Protein AF-A0A523ZP44-F1 (afdb_monomer_lite)

Radius of gyration: 21.44 Å; chains: 1; bounding box: 35×43×68 Å

Sequence (118 aa):
EYAIDVLSLPRNLNWKSVKKAYEFQPKNYEELLGIRGIGPATVRGLALISELIYGEPPSWKDPVKYSFAYGGKDAVPYPVDRKAMDESIWVLENAVENARIGGKERLMALRRLRRYVP

Structure (mmCIF, N/CA/C/O backbone):
data_AF-A0A523ZP44-F1
#
_entry.id   AF-A0A523ZP44-F1
#
loop_
_atom_site.group_PDB
_atom_site.id
_atom_site.type_symbol
_atom_site.label_atom_id
_atom_site.label_alt_id
_atom_site.label_comp_id
_atom_site.label_asym_id
_atom_site.label_entity_id
_atom_site.label_seq_id
_atom_site.pdbx_PDB_ins_code
_atom_site.Cartn_x
_atom_site.Cartn_y
_atom_site.Cartn_z
_atom_site.occupancy
_atom_site.B_iso_or_equiv
_atom_site.auth_seq_id
_atom_site.auth_comp_id
_atom_site.auth_asym_id
_atom_site.auth_atom_id
_atom_site.pdbx_PDB_model_num
ATOM 1 N N . GLU A 1 1 ? -4.326 -27.631 -41.091 1.00 40.88 1 GLU A N 1
ATOM 2 C CA . GLU A 1 1 ? -3.116 -26.795 -40.985 1.00 40.88 1 GLU A CA 1
ATOM 3 C C . GLU A 1 1 ? -3.357 -25.832 -39.830 1.00 40.88 1 GLU A C 1
ATOM 5 O O . GLU A 1 1 ? -4.245 -24.997 -39.927 1.00 40.88 1 GLU A O 1
ATOM 10 N N . TYR A 1 2 ? -2.749 -26.074 -38.665 1.00 44.22 2 TYR A N 1
ATOM 11 C CA . TYR A 1 2 ? -2.977 -25.218 -37.497 1.00 44.22 2 TYR A CA 1
ATOM 12 C C . TYR A 1 2 ? -2.200 -23.924 -37.718 1.00 44.22 2 TYR A C 1
ATOM 14 O O . TYR A 1 2 ? -0.973 -23.922 -37.642 1.00 44.22 2 TYR A O 1
ATOM 22 N N . ALA A 1 3 ? -2.913 -22.842 -38.032 1.00 48.41 3 ALA A N 1
ATOM 23 C CA . ALA A 1 3 ? -2.351 -21.505 -37.989 1.00 48.41 3 ALA A CA 1
ATOM 24 C C . ALA A 1 3 ? -1.914 -21.253 -36.545 1.00 48.41 3 ALA A C 1
ATOM 26 O O . ALA A 1 3 ? -2.742 -21.107 -35.646 1.00 48.41 3 ALA A O 1
ATOM 27 N N . ILE A 1 4 ? -0.606 -21.291 -36.304 1.00 53.78 4 ILE A N 1
ATOM 28 C CA . ILE A 1 4 ? -0.055 -20.791 -35.054 1.00 53.78 4 ILE A CA 1
ATOM 29 C C . ILE A 1 4 ? -0.243 -19.284 -35.153 1.00 53.78 4 ILE A C 1
ATOM 31 O O . ILE A 1 4 ? 0.524 -18.609 -35.838 1.00 53.78 4 ILE A O 1
ATOM 35 N N . ASP A 1 5 ? -1.305 -18.776 -34.533 1.00 56.38 5 ASP A N 1
ATOM 36 C CA . ASP A 1 5 ? -1.443 -17.350 -34.285 1.00 56.38 5 ASP A CA 1
ATOM 37 C C . ASP A 1 5 ? -0.210 -16.960 -33.471 1.00 56.38 5 ASP A C 1
ATOM 39 O O . ASP A 1 5 ? -0.051 -17.346 -32.309 1.00 56.38 5 ASP A O 1
ATOM 43 N N . VAL A 1 6 ? 0.750 -16.309 -34.128 1.00 59.59 6 VAL A N 1
ATOM 44 C CA . VAL A 1 6 ? 1.965 -15.850 -33.469 1.00 59.59 6 VAL A CA 1
ATOM 45 C C . VAL A 1 6 ? 1.501 -14.856 -32.421 1.00 59.59 6 VAL A C 1
ATOM 47 O O . VAL A 1 6 ? 1.079 -13.749 -32.752 1.00 59.59 6 VAL A O 1
ATOM 50 N N . LEU A 1 7 ? 1.546 -15.275 -31.155 1.00 59.56 7 LEU A N 1
ATOM 51 C CA . LEU A 1 7 ? 1.186 -14.442 -30.021 1.00 59.56 7 LEU A CA 1
ATOM 52 C C . LEU A 1 7 ? 2.124 -13.229 -30.012 1.00 59.56 7 LEU A C 1
ATOM 54 O O . LEU A 1 7 ? 3.258 -13.290 -29.535 1.00 59.56 7 LEU A O 1
ATOM 58 N N . SER A 1 8 ? 1.661 -12.129 -30.604 1.00 65.81 8 SER A N 1
ATOM 59 C CA . SER A 1 8 ? 2.414 -10.888 -30.703 1.00 65.81 8 SER A CA 1
ATOM 60 C C . SER A 1 8 ? 2.319 -10.176 -29.367 1.00 65.81 8 SER A C 1
ATOM 62 O O . SER A 1 8 ? 1.374 -9.449 -29.064 1.00 65.81 8 SER A O 1
ATOM 64 N N . LEU A 1 9 ? 3.292 -10.473 -28.520 1.00 67.88 9 LEU A N 1
ATOM 65 C CA . LEU A 1 9 ? 3.375 -9.926 -27.185 1.00 67.88 9 LEU A CA 1
ATOM 66 C C . LEU A 1 9 ? 3.601 -8.397 -27.232 1.00 67.88 9 LEU A C 1
ATOM 68 O O . LEU A 1 9 ? 4.397 -7.913 -28.046 1.00 67.88 9 LEU A O 1
ATOM 72 N N . PRO A 1 10 ? 2.938 -7.608 -26.361 1.00 72.75 10 PRO A N 1
ATOM 73 C CA . PRO A 1 10 ? 3.068 -6.154 -26.362 1.00 72.75 10 PRO A CA 1
ATOM 74 C C . PRO A 1 10 ? 4.526 -5.713 -26.158 1.00 72.75 10 PRO A C 1
ATOM 76 O O . PRO A 1 10 ? 5.174 -6.039 -25.160 1.00 72.75 10 PRO A O 1
ATOM 79 N N . ARG A 1 11 ? 5.055 -4.933 -27.110 1.00 74.88 11 ARG A N 1
ATOM 80 C CA . ARG A 1 11 ? 6.465 -4.483 -27.131 1.00 74.88 11 ARG A CA 1
ATOM 81 C C . ARG A 1 11 ? 6.824 -3.544 -25.978 1.00 74.88 11 ARG A C 1
ATOM 83 O O . ARG A 1 11 ? 7.982 -3.411 -25.608 1.00 74.88 11 ARG A O 1
ATOM 90 N N . ASN A 1 12 ? 5.815 -2.890 -25.431 1.00 81.25 12 ASN A N 1
ATOM 91 C CA . ASN A 1 12 ? 5.866 -1.882 -24.384 1.00 81.25 12 ASN A CA 1
ATOM 92 C C . ASN A 1 12 ? 5.774 -2.475 -22.964 1.00 81.25 12 ASN A C 1
ATOM 94 O O . ASN A 1 12 ? 5.883 -1.730 -21.991 1.00 81.25 12 ASN A O 1
ATOM 98 N N . LEU A 1 13 ? 5.616 -3.797 -22.817 1.00 83.12 13 LEU A N 1
ATOM 99 C CA . LEU A 1 13 ? 5.654 -4.460 -21.515 1.00 83.12 13 LEU A CA 1
ATOM 100 C C . LEU A 1 13 ? 7.098 -4.769 -21.096 1.00 83.12 13 LEU A C 1
ATOM 102 O O . LEU A 1 13 ? 7.903 -5.273 -21.879 1.00 83.12 13 LEU A O 1
ATOM 106 N N . ASN A 1 14 ? 7.429 -4.525 -19.828 1.00 89.62 14 ASN A N 1
ATOM 107 C CA . ASN A 1 14 ? 8.716 -4.939 -19.276 1.00 89.62 14 ASN A CA 1
ATOM 108 C C . ASN A 1 14 ? 8.727 -6.455 -19.002 1.00 89.62 14 ASN A C 1
ATOM 110 O O . ASN A 1 14 ? 8.457 -6.907 -17.888 1.00 89.62 14 ASN A O 1
ATOM 114 N N . TRP A 1 15 ? 9.072 -7.236 -20.028 1.00 90.12 15 TRP A N 1
ATOM 115 C CA . TRP A 1 15 ? 9.119 -8.703 -19.982 1.00 90.12 15 TRP A CA 1
ATOM 116 C C . TRP A 1 15 ? 10.035 -9.262 -18.895 1.00 90.12 15 TRP A C 1
ATOM 118 O O . TRP A 1 15 ? 9.734 -10.305 -18.319 1.00 90.12 15 TRP A O 1
ATOM 128 N N . LYS A 1 16 ? 11.126 -8.560 -18.565 1.00 93.31 16 LYS A N 1
ATOM 129 C CA . LYS A 1 16 ? 12.043 -8.981 -17.496 1.00 93.31 16 LYS A CA 1
ATOM 130 C C . LYS A 1 16 ? 11.357 -8.927 -16.131 1.00 93.31 16 LYS A C 1
ATOM 132 O O . LYS A 1 16 ? 11.461 -9.880 -15.364 1.00 93.31 16 LYS A O 1
ATOM 137 N N . SER A 1 17 ? 10.630 -7.846 -15.846 1.00 93.31 17 SER A N 1
ATOM 138 C CA . SER A 1 17 ? 9.892 -7.692 -14.585 1.00 93.31 17 SER A CA 1
ATOM 139 C C . SER A 1 17 ? 8.756 -8.701 -14.458 1.00 93.31 17 SER A C 1
ATOM 141 O O . SER A 1 17 ? 8.584 -9.290 -13.396 1.00 93.31 17 SER A O 1
ATOM 143 N N . VAL A 1 18 ? 8.009 -8.938 -15.541 1.00 92.12 18 VAL A N 1
ATOM 144 C CA . VAL A 1 18 ? 6.891 -9.897 -15.541 1.00 92.12 18 VAL A CA 1
ATOM 145 C C . VAL A 1 18 ? 7.393 -11.327 -15.372 1.00 92.12 18 VAL A C 1
ATOM 147 O O . VAL A 1 18 ? 6.849 -12.066 -14.557 1.00 92.12 18 VAL A O 1
ATOM 150 N N . LYS A 1 19 ? 8.477 -11.703 -16.063 1.00 94.44 19 LYS A N 1
ATOM 151 C CA . LYS A 1 19 ? 9.121 -13.005 -15.865 1.00 94.44 19 LYS A CA 1
ATOM 152 C C . LYS A 1 19 ? 9.576 -13.185 -14.415 1.00 94.44 19 LYS A C 1
ATOM 154 O O . LYS A 1 19 ? 9.275 -14.207 -13.812 1.00 94.44 19 LYS A O 1
ATOM 159 N N . LYS A 1 20 ? 10.223 -12.170 -13.833 1.00 96.19 20 LYS A N 1
ATOM 160 C CA . LYS A 1 20 ? 10.641 -12.203 -12.426 1.00 96.19 20 LYS A CA 1
ATOM 161 C C . LYS A 1 20 ? 9.453 -12.383 -11.477 1.00 96.19 20 LYS A C 1
ATOM 163 O O . LYS A 1 20 ? 9.560 -13.126 -10.511 1.00 96.19 20 LYS A O 1
ATOM 168 N N . ALA A 1 21 ? 8.330 -11.722 -11.748 1.00 95.50 21 ALA A N 1
ATOM 169 C CA . ALA A 1 21 ? 7.109 -11.877 -1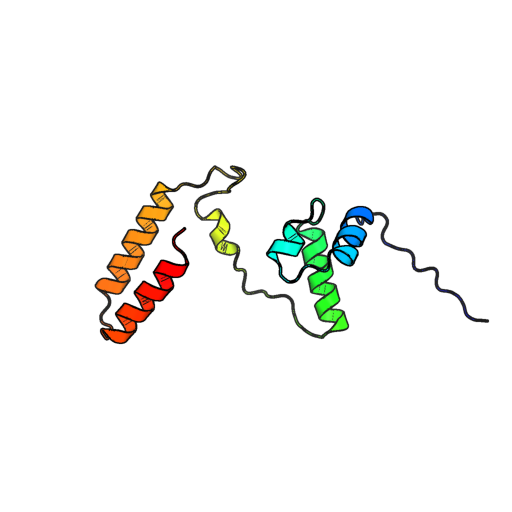0.961 1.00 95.50 21 ALA A CA 1
ATOM 170 C C . ALA A 1 21 ? 6.531 -13.287 -11.049 1.00 95.50 21 ALA A C 1
ATOM 172 O O . ALA A 1 21 ? 6.168 -13.866 -10.030 1.00 95.50 21 ALA A O 1
ATOM 173 N N . TYR A 1 22 ? 6.511 -13.850 -12.256 1.00 93.94 22 TYR A N 1
ATOM 174 C CA . TYR A 1 22 ? 6.077 -15.220 -12.481 1.00 93.94 22 TYR A CA 1
ATOM 175 C C . TYR A 1 22 ? 6.967 -16.235 -11.754 1.00 93.94 22 TYR A C 1
ATOM 177 O O . TYR A 1 22 ? 6.457 -17.161 -11.140 1.00 93.94 22 TYR A O 1
ATOM 185 N N . GLU A 1 23 ? 8.286 -16.056 -11.768 1.00 96.44 23 GLU A N 1
ATOM 186 C CA . GLU A 1 23 ? 9.213 -16.943 -11.051 1.00 96.44 23 GLU A CA 1
ATOM 187 C C . GLU A 1 23 ? 9.115 -16.781 -9.526 1.00 96.44 23 GLU A C 1
ATOM 189 O O . GLU A 1 23 ? 9.229 -17.759 -8.794 1.00 96.44 23 GLU A O 1
ATOM 194 N N . PHE A 1 24 ? 8.890 -15.556 -9.043 1.00 96.75 24 PHE A N 1
ATOM 195 C CA . PHE A 1 24 ? 8.802 -15.255 -7.614 1.00 96.75 24 PHE A CA 1
ATOM 196 C C . PHE A 1 24 ? 7.497 -15.741 -6.962 1.00 96.75 24 PHE A C 1
ATOM 198 O O . PHE A 1 24 ? 7.515 -16.062 -5.778 1.00 96.75 24 PHE A O 1
ATOM 205 N N . GLN A 1 25 ? 6.390 -15.816 -7.717 1.00 95.44 25 GLN A N 1
ATOM 206 C CA . GLN A 1 25 ? 5.061 -16.217 -7.222 1.00 95.44 25 GLN A CA 1
ATOM 207 C C . GLN A 1 25 ? 4.616 -15.408 -5.980 1.00 95.44 25 GLN A C 1
ATOM 209 O O . GLN A 1 25 ? 4.448 -15.978 -4.897 1.00 95.44 25 GLN A O 1
ATOM 214 N N . PRO A 1 26 ? 4.438 -14.075 -6.106 1.00 95.56 26 PRO A N 1
ATOM 215 C CA . PRO A 1 26 ? 4.058 -13.224 -4.980 1.00 95.56 26 PRO A CA 1
ATOM 216 C C . PRO A 1 26 ? 2.713 -13.656 -4.386 1.00 95.56 26 PRO A C 1
ATOM 218 O O . PRO A 1 26 ? 1.744 -13.882 -5.111 1.00 95.56 26 PRO A O 1
ATOM 221 N N . LYS A 1 27 ? 2.645 -13.739 -3.056 1.00 94.38 27 LYS A N 1
ATOM 222 C CA . LYS A 1 27 ? 1.463 -14.213 -2.316 1.00 94.38 27 LYS A CA 1
ATOM 223 C C . LYS A 1 27 ? 0.456 -13.113 -2.006 1.00 94.38 27 LYS A C 1
ATOM 225 O O . LYS A 1 27 ? -0.685 -13.404 -1.655 1.00 94.38 27 LYS A O 1
ATOM 230 N N . ASN A 1 28 ? 0.890 -11.860 -2.070 1.00 89.94 28 ASN A N 1
ATOM 231 C CA . ASN A 1 28 ? 0.086 -10.690 -1.748 1.00 89.94 28 ASN A CA 1
ATOM 232 C C . ASN A 1 28 ? 0.475 -9.493 -2.630 1.00 89.94 28 ASN A C 1
ATOM 234 O O . ASN A 1 28 ? 1.416 -9.539 -3.429 1.00 89.94 28 ASN A O 1
ATOM 238 N N . TYR A 1 29 ? -0.307 -8.426 -2.501 1.00 87.00 29 TYR A N 1
ATOM 239 C CA . TYR A 1 29 ? -0.167 -7.208 -3.287 1.00 87.00 29 TYR A CA 1
ATOM 240 C C . TYR A 1 29 ? 1.169 -6.497 -3.029 1.00 87.00 29 TYR A C 1
ATOM 242 O O . TYR A 1 29 ? 1.82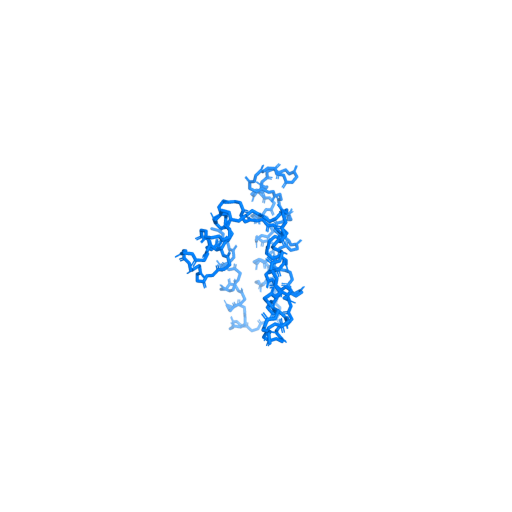0 -6.029 -3.962 1.00 87.00 29 TYR A O 1
ATOM 250 N N . GLU A 1 30 ? 1.602 -6.450 -1.773 1.00 88.56 30 GLU A N 1
ATOM 251 C CA . GLU A 1 30 ? 2.833 -5.804 -1.330 1.00 88.56 30 GLU A CA 1
ATOM 252 C C . GLU A 1 30 ? 4.069 -6.498 -1.907 1.00 88.56 30 GLU A C 1
ATOM 254 O O . GLU A 1 30 ? 4.982 -5.838 -2.404 1.00 88.56 30 GLU A O 1
ATOM 259 N N . GLU A 1 31 ? 4.074 -7.829 -1.905 1.00 93.12 31 GLU A N 1
ATOM 260 C CA . GLU A 1 31 ? 5.104 -8.654 -2.530 1.00 93.12 31 GLU A CA 1
ATOM 261 C C . GLU A 1 31 ? 5.190 -8.407 -4.038 1.00 93.12 31 GLU A C 1
ATOM 263 O O . GLU A 1 31 ? 6.291 -8.244 -4.568 1.00 93.12 31 GLU A O 1
ATOM 268 N N . LEU A 1 32 ? 4.046 -8.316 -4.726 1.00 93.44 32 LEU A N 1
ATOM 269 C CA . LEU A 1 32 ? 3.996 -7.997 -6.154 1.00 93.44 32 LEU A CA 1
ATOM 270 C C . LEU A 1 32 ? 4.558 -6.593 -6.434 1.00 93.44 32 LEU A C 1
ATOM 272 O O . LEU A 1 32 ? 5.367 -6.422 -7.349 1.00 93.44 32 LEU A O 1
ATOM 276 N N . LEU A 1 33 ? 4.167 -5.592 -5.640 1.00 91.06 33 LEU A N 1
ATOM 277 C CA . LEU A 1 33 ? 4.667 -4.219 -5.765 1.00 91.06 33 LEU A CA 1
ATOM 278 C C . LEU A 1 33 ? 6.149 -4.074 -5.405 1.00 91.06 33 LEU A C 1
ATOM 280 O O . LEU A 1 33 ? 6.828 -3.195 -5.935 1.00 91.06 33 LEU A O 1
ATOM 284 N N . GLY A 1 34 ? 6.670 -4.933 -4.528 1.00 92.00 34 GLY A N 1
ATOM 285 C CA . GLY A 1 34 ? 8.086 -4.963 -4.167 1.00 92.00 34 GLY A CA 1
ATOM 286 C C . GLY A 1 34 ? 9.006 -5.324 -5.340 1.00 92.00 34 GLY A C 1
ATOM 287 O O . GLY A 1 34 ? 10.216 -5.077 -5.293 1.00 92.00 34 GLY A O 1
ATOM 288 N N . ILE A 1 35 ? 8.460 -5.879 -6.426 1.00 95.00 35 ILE A N 1
ATOM 289 C CA . ILE A 1 35 ? 9.225 -6.241 -7.616 1.00 95.00 35 ILE A CA 1
ATOM 290 C C . ILE A 1 35 ? 9.529 -4.989 -8.437 1.00 95.00 35 ILE A C 1
ATOM 292 O O . ILE A 1 35 ? 8.681 -4.439 -9.140 1.00 95.00 35 ILE A O 1
ATOM 296 N N . ARG A 1 36 ? 10.798 -4.566 -8.412 1.00 92.25 36 ARG A N 1
ATOM 297 C CA . ARG A 1 36 ? 11.274 -3.429 -9.209 1.00 92.25 36 ARG A CA 1
ATOM 298 C C . ARG A 1 36 ? 10.883 -3.578 -10.682 1.00 92.25 36 ARG A C 1
ATOM 300 O O . ARG A 1 36 ? 11.251 -4.553 -11.333 1.00 92.25 36 ARG A O 1
ATOM 307 N N . GLY A 1 37 ? 10.197 -2.563 -11.205 1.00 91.06 37 GLY A N 1
ATOM 308 C CA . GLY A 1 37 ? 9.709 -2.531 -12.582 1.00 91.06 37 GLY A CA 1
ATOM 309 C C . GLY A 1 37 ? 8.273 -3.033 -12.755 1.00 91.06 37 GLY A C 1
ATOM 310 O O . GLY A 1 37 ? 7.773 -2.986 -13.877 1.00 91.06 37 GLY A O 1
ATOM 311 N N . ILE A 1 38 ? 7.604 -3.462 -11.679 1.00 93.44 38 ILE A N 1
ATOM 312 C CA . ILE A 1 38 ? 6.142 -3.494 -11.603 1.00 93.44 38 ILE A CA 1
ATOM 313 C C . ILE A 1 38 ? 5.666 -2.132 -11.116 1.00 93.44 38 ILE A C 1
ATOM 315 O O . ILE A 1 38 ? 6.071 -1.653 -10.063 1.00 93.44 38 ILE A O 1
ATOM 319 N N . GLY A 1 39 ? 4.825 -1.494 -11.922 1.00 89.81 39 GLY A N 1
ATOM 320 C CA . GLY A 1 39 ? 4.243 -0.197 -11.608 1.00 89.81 39 GLY A CA 1
ATOM 321 C C . GLY A 1 39 ? 2.727 -0.191 -11.791 1.00 89.81 39 GLY A C 1
ATOM 322 O O . GLY A 1 39 ? 2.142 -1.208 -12.176 1.00 89.81 39 GLY A O 1
ATOM 323 N N . PRO A 1 40 ? 2.084 0.972 -11.591 1.00 87.75 40 PRO A N 1
ATOM 324 C CA . PRO A 1 40 ? 0.628 1.096 -11.623 1.00 87.75 40 PRO A CA 1
ATOM 325 C C . PRO A 1 40 ? -0.008 0.590 -12.923 1.00 87.75 40 PRO A C 1
ATOM 327 O O . PRO A 1 40 ? -1.089 0.013 -12.896 1.00 87.75 40 PRO A O 1
ATOM 330 N N . ALA A 1 41 ? 0.661 0.772 -14.067 1.00 88.81 41 ALA A N 1
ATOM 331 C CA . ALA A 1 41 ? 0.171 0.280 -15.354 1.00 88.81 41 ALA A CA 1
ATOM 332 C C . ALA A 1 41 ? 0.103 -1.257 -15.408 1.00 88.81 41 ALA A C 1
ATOM 334 O O . ALA A 1 41 ? -0.912 -1.802 -15.831 1.00 88.81 41 ALA A O 1
ATOM 335 N N . THR A 1 42 ? 1.144 -1.949 -14.931 1.00 91.62 42 THR A N 1
ATOM 336 C CA . THR A 1 42 ? 1.186 -3.419 -14.874 1.00 91.62 42 THR A CA 1
ATOM 337 C C . THR A 1 42 ? 0.125 -3.961 -13.925 1.00 91.62 42 THR A C 1
ATOM 339 O O . THR A 1 42 ? -0.591 -4.889 -14.282 1.00 91.62 42 THR A O 1
ATOM 342 N N . VAL A 1 43 ? -0.019 -3.352 -12.743 1.00 91.31 43 VAL A N 1
ATOM 343 C CA . VAL A 1 43 ? -1.036 -3.741 -11.753 1.00 91.31 43 VAL A CA 1
ATOM 344 C C . VAL A 1 43 ? -2.445 -3.584 -12.323 1.00 91.31 43 VAL A C 1
ATOM 346 O O . VAL A 1 43 ? -3.244 -4.510 -12.226 1.00 91.31 43 VAL A O 1
ATOM 349 N N . ARG A 1 44 ? -2.739 -2.454 -12.981 1.00 89.25 44 ARG A N 1
ATOM 350 C CA . ARG A 1 44 ? -4.028 -2.247 -13.660 1.00 89.25 44 ARG A CA 1
ATOM 351 C C . ARG A 1 44 ? -4.274 -3.283 -14.753 1.00 89.25 44 ARG A C 1
ATOM 353 O O . ARG A 1 44 ? -5.370 -3.819 -14.83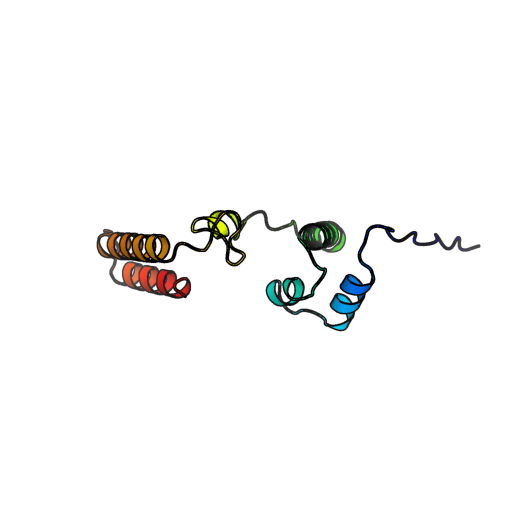2 1.00 89.25 44 ARG A O 1
ATOM 360 N N . GLY A 1 45 ? -3.260 -3.590 -15.564 1.00 90.62 45 GLY A N 1
ATOM 361 C CA . GLY A 1 45 ? -3.360 -4.626 -16.592 1.00 90.62 45 GLY A CA 1
ATOM 362 C C . GLY A 1 45 ? -3.688 -6.001 -16.007 1.00 90.62 45 GLY A C 1
ATOM 363 O O . GLY A 1 45 ? -4.597 -6.663 -16.491 1.00 90.62 45 GLY A O 1
ATOM 364 N N . LEU A 1 46 ? -3.003 -6.403 -14.931 1.00 90.88 46 LEU A N 1
ATOM 365 C CA . LEU A 1 46 ? -3.277 -7.664 -14.233 1.00 90.88 46 LEU A CA 1
ATOM 366 C C . LEU A 1 46 ? -4.688 -7.702 -13.634 1.00 90.88 46 LEU A C 1
ATOM 368 O O . LEU A 1 46 ? -5.347 -8.731 -13.730 1.00 90.88 46 LEU A O 1
ATOM 372 N N . ALA A 1 47 ? -5.169 -6.593 -13.068 1.00 90.19 47 ALA A N 1
ATOM 373 C CA . ALA A 1 47 ? -6.524 -6.505 -12.530 1.00 90.19 47 ALA A CA 1
ATOM 374 C C . ALA A 1 47 ? -7.593 -6.676 -13.627 1.00 90.19 47 ALA A C 1
ATOM 376 O O . ALA A 1 47 ? -8.523 -7.455 -13.454 1.00 90.19 47 ALA A O 1
ATOM 377 N N . LEU A 1 48 ? -7.418 -6.028 -14.784 1.00 89.69 48 LEU A N 1
ATOM 378 C CA . LEU A 1 48 ? -8.325 -6.179 -15.931 1.00 89.69 48 LEU A CA 1
ATOM 379 C C . LEU A 1 48 ? -8.278 -7.594 -16.528 1.00 89.69 48 LEU A C 1
ATOM 381 O O . LEU A 1 48 ? -9.304 -8.151 -16.897 1.00 89.69 48 LEU A O 1
ATOM 385 N N . ILE A 1 49 ? -7.093 -8.206 -16.605 1.00 90.12 49 ILE A N 1
ATOM 386 C CA . ILE A 1 49 ? -6.958 -9.603 -17.044 1.00 90.12 49 ILE A CA 1
ATOM 387 C C . ILE A 1 49 ? -7.644 -10.546 -16.047 1.00 90.12 49 ILE A C 1
ATOM 389 O O . ILE A 1 49 ? -8.284 -11.506 -16.463 1.00 90.12 49 ILE A O 1
ATOM 393 N N . SER A 1 50 ? -7.540 -10.274 -14.745 1.00 90.50 50 SER A N 1
ATOM 394 C CA . SER A 1 50 ? -8.229 -11.049 -13.712 1.00 90.50 50 SER A CA 1
ATOM 395 C C . SER A 1 50 ? -9.747 -10.982 -13.871 1.00 90.50 50 SER A C 1
ATOM 397 O O . SER A 1 50 ? -10.406 -12.010 -13.759 1.00 90.50 50 SER A O 1
ATOM 399 N N . GLU A 1 51 ? -10.293 -9.809 -14.189 1.00 89.44 51 GLU A N 1
ATOM 400 C CA . GLU A 1 51 ? -11.716 -9.646 -14.502 1.00 89.44 51 GLU A CA 1
ATOM 401 C C . GLU A 1 51 ? -12.121 -10.488 -15.720 1.00 89.44 51 GLU A C 1
ATOM 403 O O . GLU A 1 51 ? -13.132 -11.183 -15.683 1.00 89.44 51 GLU A O 1
ATOM 408 N N . LEU A 1 52 ? -11.293 -10.512 -16.769 1.00 90.81 52 LEU A N 1
ATOM 409 C CA . LEU A 1 52 ? -11.556 -11.309 -17.972 1.00 90.81 52 LEU A CA 1
ATOM 410 C C . LEU A 1 52 ? -11.481 -12.824 -17.733 1.00 90.81 52 LEU A C 1
ATOM 412 O O . LEU A 1 52 ? -12.280 -13.567 -18.296 1.00 90.81 52 LEU A O 1
ATOM 416 N N . ILE A 1 53 ? -10.507 -13.294 -16.948 1.00 93.75 53 ILE A N 1
ATOM 417 C CA . ILE A 1 53 ? -10.269 -14.731 -16.733 1.00 93.75 53 ILE A CA 1
ATOM 418 C C . ILE A 1 53 ? -11.187 -15.291 -15.645 1.00 93.75 53 ILE A C 1
ATOM 420 O O . ILE A 1 53 ? -11.720 -16.389 -15.794 1.00 93.75 53 ILE A O 1
ATOM 424 N N . TYR A 1 54 ? -11.345 -14.560 -14.543 1.00 91.69 54 TYR A N 1
ATOM 425 C CA . TYR A 1 54 ? -12.007 -15.049 -13.333 1.00 91.69 54 TYR A CA 1
ATOM 426 C C . TYR A 1 54 ? -13.369 -14.398 -13.077 1.00 91.69 54 TYR A C 1
ATOM 428 O O . TYR A 1 54 ? -14.082 -14.848 -12.185 1.00 91.69 54 TYR A O 1
ATOM 436 N N . GLY A 1 55 ? -13.748 -13.356 -13.825 1.00 89.38 55 GLY A N 1
ATOM 437 C CA . GLY A 1 55 ? -15.001 -12.625 -13.607 1.00 89.38 55 GLY A CA 1
ATOM 438 C C . GLY A 1 55 ? -15.016 -11.763 -12.340 1.00 89.38 55 GLY A C 1
ATOM 439 O O . GLY A 1 55 ? -16.070 -11.249 -11.975 1.00 89.38 55 GLY A O 1
ATOM 440 N N . GLU A 1 56 ? -13.876 -11.610 -11.659 1.00 85.44 56 GLU A N 1
ATOM 441 C CA . GLU A 1 56 ? -13.766 -10.803 -10.442 1.00 85.44 56 GLU A CA 1
ATOM 442 C C . GLU A 1 56 ? -13.432 -9.349 -10.814 1.00 85.44 56 GLU A C 1
ATOM 444 O O . GLU A 1 56 ? -12.357 -9.102 -11.376 1.00 85.44 56 GLU A O 1
ATOM 449 N N . PRO A 1 57 ? -14.313 -8.375 -10.522 1.00 83.31 57 PRO A N 1
ATOM 450 C CA . PRO A 1 57 ? -14.075 -6.989 -10.891 1.00 83.31 57 PRO A CA 1
ATOM 451 C C . PRO A 1 57 ? -12.898 -6.397 -10.100 1.00 83.31 57 PRO A C 1
ATOM 453 O O . PRO A 1 57 ? -12.674 -6.749 -8.937 1.00 83.31 57 PRO A O 1
ATOM 456 N N . PRO A 1 58 ? -12.157 -5.432 -10.673 1.00 79.56 58 PRO A N 1
ATOM 457 C CA . PRO A 1 58 ? -11.134 -4.716 -9.929 1.00 79.56 58 PRO A CA 1
ATOM 458 C C . PRO A 1 58 ? -11.749 -4.029 -8.703 1.00 79.56 58 PRO A C 1
ATOM 460 O O . PRO A 1 58 ? -12.822 -3.427 -8.770 1.00 79.56 58 PRO A O 1
ATOM 463 N N . SER A 1 59 ? -11.047 -4.080 -7.568 1.00 77.00 59 SER A N 1
ATOM 464 C CA . SER A 1 59 ? -11.496 -3.384 -6.361 1.00 77.00 59 SER A CA 1
ATOM 465 C C . SER A 1 59 ? -11.503 -1.872 -6.588 1.00 77.00 59 SER A C 1
ATOM 467 O O . SER A 1 59 ? -10.456 -1.229 -6.641 1.00 77.00 59 SER A O 1
ATOM 469 N N . TRP A 1 60 ? -12.700 -1.293 -6.639 1.00 71.62 60 TRP A N 1
ATOM 470 C CA . TRP A 1 60 ? -12.927 0.158 -6.646 1.00 71.62 60 TRP A CA 1
ATOM 471 C C . TRP A 1 60 ? -12.922 0.773 -5.247 1.00 71.62 60 TRP A C 1
ATOM 473 O O . TRP A 1 60 ? -12.929 1.996 -5.091 1.00 71.62 60 TRP A O 1
ATOM 483 N N . LYS A 1 61 ? -12.910 -0.072 -4.211 1.00 71.44 61 LYS A N 1
ATOM 484 C CA . LYS A 1 61 ? -12.682 0.354 -2.836 1.00 71.44 61 LYS A CA 1
ATOM 485 C C . LYS A 1 61 ? -11.206 0.704 -2.712 1.00 71.44 61 LYS A C 1
ATOM 487 O O . LYS A 1 61 ? -10.397 -0.145 -2.365 1.00 71.44 61 LYS A O 1
ATOM 492 N N . ASP A 1 62 ? -10.878 1.934 -3.079 1.00 61.66 62 ASP A N 1
ATOM 493 C CA . ASP A 1 62 ? -9.520 2.459 -3.088 1.00 61.66 62 ASP A CA 1
ATOM 494 C C . ASP A 1 62 ? -8.978 2.556 -1.647 1.00 61.66 62 ASP A C 1
ATOM 496 O O . ASP A 1 62 ? -9.443 3.413 -0.886 1.00 61.66 62 ASP A O 1
ATOM 500 N N . PRO A 1 63 ? -8.017 1.707 -1.228 1.00 60.78 63 PRO A N 1
ATOM 501 C CA . PRO A 1 63 ? -7.362 1.886 0.064 1.00 60.78 63 PRO A CA 1
ATOM 502 C C . PRO A 1 63 ? -6.402 3.088 0.052 1.00 60.78 63 PRO A C 1
ATOM 504 O O . PRO A 1 63 ? -5.971 3.533 1.113 1.00 60.78 63 PRO A O 1
ATOM 507 N N . VAL A 1 64 ? -6.068 3.617 -1.130 1.00 65.62 64 VAL A N 1
ATOM 508 C CA . VAL A 1 64 ? -4.993 4.585 -1.367 1.00 65.62 64 VAL A CA 1
ATOM 50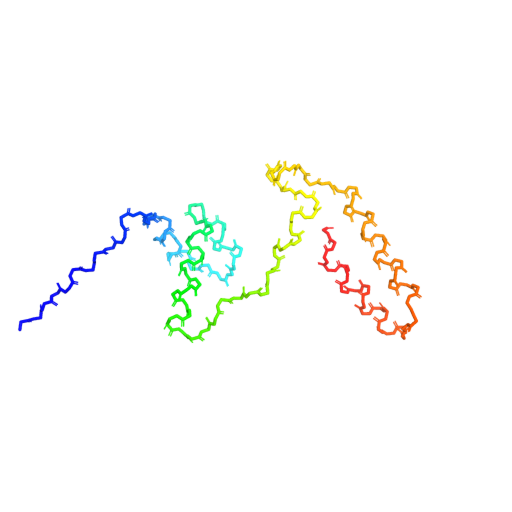9 C C . VAL A 1 64 ? -5.495 6.029 -1.434 1.00 65.62 64 VAL A C 1
ATOM 511 O O . VAL A 1 64 ? -4.695 6.965 -1.407 1.00 65.62 64 VAL A O 1
ATOM 514 N N . LYS A 1 65 ? -6.819 6.237 -1.434 1.00 67.06 65 LYS A N 1
ATOM 515 C CA . LYS A 1 65 ? -7.453 7.563 -1.544 1.00 67.06 65 LYS A CA 1
ATOM 516 C C . LYS A 1 65 ? -6.956 8.558 -0.495 1.00 67.06 65 LYS A C 1
ATOM 518 O O . LYS A 1 65 ? -6.888 9.755 -0.755 1.00 67.06 65 LYS A O 1
ATOM 523 N N . TYR A 1 66 ? -6.587 8.045 0.678 1.00 70.88 66 TYR A N 1
ATOM 524 C CA . TYR A 1 66 ? -6.045 8.820 1.792 1.00 70.88 66 TYR A CA 1
ATOM 525 C C . TYR A 1 66 ? -4.563 8.537 2.065 1.00 70.88 66 TYR A C 1
ATOM 527 O O . TYR A 1 66 ? -4.012 9.091 3.010 1.00 70.88 66 TYR A O 1
ATOM 535 N N . SER A 1 67 ? -3.880 7.718 1.258 1.00 71.25 67 SER A N 1
ATOM 536 C CA . SER A 1 67 ? -2.457 7.416 1.481 1.00 71.25 67 SER A CA 1
ATOM 537 C C . SER A 1 67 ? -1.552 8.631 1.310 1.00 71.25 67 SER A C 1
ATOM 539 O O . SER A 1 67 ? -0.464 8.646 1.870 1.00 71.25 67 SER A O 1
ATOM 541 N N . PHE A 1 68 ? -2.017 9.655 0.592 1.00 76.31 68 PHE A N 1
ATOM 542 C CA . PHE A 1 68 ? -1.337 10.944 0.466 1.00 76.31 68 PHE A CA 1
ATOM 543 C C . PHE A 1 68 ? -1.911 12.029 1.383 1.00 76.31 68 PHE A C 1
ATOM 545 O O . PHE A 1 68 ? -1.482 13.174 1.280 1.00 76.31 68 PHE A O 1
ATOM 552 N N . ALA A 1 69 ? -2.852 11.709 2.285 1.00 85.56 69 ALA A N 1
ATOM 553 C CA . ALA A 1 69 ? -3.472 12.703 3.172 1.00 85.56 69 ALA A CA 1
ATOM 554 C C . ALA A 1 69 ? -2.433 13.481 3.997 1.00 85.56 69 ALA A C 1
ATOM 556 O O . ALA A 1 69 ? -2.622 14.661 4.272 1.00 85.56 69 ALA A O 1
ATOM 557 N N . TYR A 1 70 ? -1.309 12.834 4.311 1.00 89.19 70 TYR A N 1
ATOM 558 C CA . TYR A 1 70 ? -0.196 13.429 5.045 1.00 89.19 70 TYR A CA 1
ATOM 559 C C . TYR A 1 70 ? 1.075 13.560 4.200 1.00 89.19 70 TYR A C 1
ATOM 561 O O . TYR A 1 70 ? 2.115 13.873 4.750 1.00 89.19 70 TYR A O 1
ATOM 569 N N . GLY A 1 71 ? 1.034 13.337 2.884 1.00 88.88 71 GLY A N 1
ATOM 570 C CA . GLY A 1 71 ? 2.224 13.325 2.022 1.00 88.88 71 GLY A CA 1
ATOM 571 C C . GLY A 1 71 ? 2.759 11.922 1.715 1.00 88.88 71 GLY A C 1
ATOM 572 O O . GLY A 1 71 ? 2.193 10.912 2.128 1.00 88.88 71 GLY A O 1
ATOM 573 N N . GLY A 1 72 ? 3.836 11.860 0.934 1.00 86.56 72 GLY A N 1
ATOM 574 C CA . GLY A 1 72 ? 4.428 10.630 0.409 1.00 86.56 72 GLY A CA 1
ATOM 575 C C . GLY A 1 72 ? 5.717 10.229 1.127 1.00 86.56 72 GLY A C 1
ATOM 576 O O . GLY A 1 72 ? 6.508 11.068 1.565 1.00 86.56 72 GLY A O 1
ATOM 577 N N . LYS A 1 73 ? 5.975 8.918 1.219 1.00 83.62 73 LYS A N 1
ATOM 578 C CA . LYS A 1 73 ? 7.249 8.376 1.740 1.00 83.62 73 LYS A CA 1
ATOM 579 C C . LYS A 1 73 ? 8.444 8.758 0.858 1.00 83.62 73 LYS A C 1
ATOM 581 O O . LYS A 1 73 ? 9.564 8.868 1.343 1.00 83.62 73 LYS A O 1
ATOM 586 N N . ASP A 1 74 ? 8.192 8.942 -0.428 1.00 85.75 74 ASP A N 1
ATOM 587 C CA . ASP A 1 74 ? 9.124 9.429 -1.442 1.00 85.75 74 ASP A CA 1
ATOM 588 C C . ASP A 1 74 ? 9.218 10.963 -1.488 1.00 85.75 74 ASP A C 1
ATOM 590 O O . ASP A 1 74 ? 9.892 11.503 -2.360 1.00 85.75 74 ASP A O 1
ATOM 594 N N . ALA A 1 75 ? 8.566 11.653 -0.546 1.00 82.38 75 ALA A N 1
ATOM 595 C CA . ALA A 1 75 ? 8.433 13.102 -0.501 1.00 82.38 75 ALA A CA 1
ATOM 596 C C . ALA A 1 75 ? 7.669 13.716 -1.683 1.00 82.38 75 ALA A C 1
ATOM 598 O O . ALA A 1 75 ? 7.824 14.906 -1.953 1.00 82.38 75 ALA A O 1
ATOM 599 N N . VAL A 1 76 ? 6.808 12.940 -2.350 1.00 78.56 76 VAL A N 1
ATOM 600 C CA . VAL A 1 76 ? 5.950 13.427 -3.433 1.00 78.56 76 VAL A CA 1
ATOM 601 C C . VAL A 1 76 ? 4.477 13.234 -3.045 1.00 78.56 76 VAL A C 1
ATOM 603 O O . VAL A 1 76 ? 4.069 12.117 -2.736 1.00 78.56 76 VAL A O 1
ATOM 606 N N . PRO A 1 77 ? 3.642 14.292 -3.044 1.00 77.81 77 PRO A N 1
ATOM 607 C CA . PRO A 1 77 ? 3.952 15.690 -3.379 1.00 77.81 77 PRO A CA 1
ATOM 608 C C . PRO A 1 77 ? 4.810 16.430 -2.333 1.00 77.81 77 PRO A C 1
ATOM 610 O O . PRO A 1 77 ? 5.449 17.421 -2.671 1.00 77.81 77 PRO A O 1
ATOM 613 N N . TYR A 1 78 ? 4.832 15.958 -1.086 1.00 90.31 78 TYR A N 1
ATOM 614 C CA . TYR A 1 78 ? 5.672 16.447 0.016 1.00 90.31 78 TYR A CA 1
ATOM 615 C C . TYR A 1 78 ? 5.959 15.291 0.996 1.00 90.31 78 TYR A C 1
ATOM 617 O O . TYR A 1 78 ? 5.256 14.278 0.935 1.00 90.31 78 TYR A O 1
ATOM 625 N N . PRO A 1 79 ? 6.986 15.380 1.870 1.00 92.06 79 PRO A N 1
ATOM 626 C CA . PRO A 1 79 ? 7.273 14.355 2.879 1.00 92.06 79 PRO A CA 1
ATOM 627 C C . PRO A 1 79 ? 6.090 14.098 3.811 1.00 92.06 79 PRO A C 1
ATOM 629 O O . PRO A 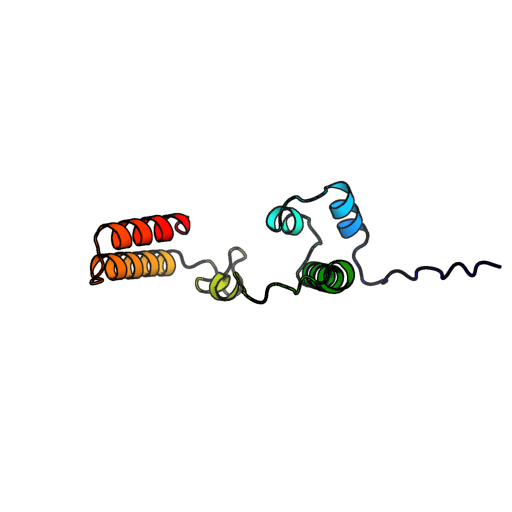1 79 ? 5.310 15.006 4.077 1.00 92.06 79 PRO A O 1
ATOM 632 N N . VAL A 1 80 ? 6.005 12.882 4.354 1.00 91.50 80 VAL A N 1
ATOM 633 C CA . VAL A 1 80 ? 4.979 12.530 5.347 1.00 91.50 80 VAL A CA 1
ATOM 634 C C . VAL A 1 80 ? 5.022 13.485 6.551 1.00 91.50 80 VAL A C 1
ATOM 636 O O . VAL A 1 80 ? 5.993 13.482 7.313 1.00 91.50 80 VAL A O 1
ATOM 639 N N . ASP A 1 81 ? 3.951 14.250 6.754 1.00 92.81 81 ASP A N 1
ATOM 640 C CA . ASP A 1 81 ? 3.708 15.082 7.927 1.00 92.81 81 ASP A CA 1
ATOM 641 C C . ASP A 1 81 ? 3.221 14.214 9.092 1.00 92.81 81 ASP A C 1
ATOM 643 O O . ASP A 1 81 ? 2.036 13.913 9.256 1.00 92.81 81 ASP A O 1
ATOM 647 N N . ARG A 1 82 ? 4.181 13.786 9.913 1.00 91.69 82 ARG A N 1
ATOM 648 C CA . ARG A 1 82 ? 3.909 12.962 11.094 1.00 91.69 82 ARG A CA 1
ATOM 649 C C . ARG A 1 82 ? 3.106 13.709 12.158 1.00 91.69 82 ARG A C 1
ATOM 651 O O . ARG A 1 82 ? 2.318 13.078 12.845 1.00 91.69 82 ARG A O 1
ATOM 658 N N . LYS A 1 83 ? 3.268 15.032 12.275 1.00 94.00 83 LYS A N 1
ATOM 659 C CA . LYS A 1 83 ? 2.560 15.813 13.300 1.00 94.00 83 LYS A CA 1
ATOM 660 C C . LYS A 1 83 ? 1.069 15.861 12.997 1.00 94.00 83 LYS A C 1
ATOM 662 O O . LYS A 1 83 ? 0.268 15.537 13.863 1.00 94.00 83 LYS A O 1
ATOM 667 N N . ALA A 1 84 ? 0.709 16.172 11.752 1.00 92.00 84 ALA A N 1
ATOM 668 C CA . ALA A 1 84 ? -0.685 16.157 11.316 1.00 92.00 84 ALA A CA 1
ATOM 669 C C . ALA A 1 84 ? -1.323 14.757 11.445 1.00 92.00 84 ALA A C 1
ATOM 671 O O . ALA A 1 84 ? -2.512 14.631 11.756 1.00 92.00 84 ALA A O 1
ATOM 672 N N . MET A 1 85 ? -0.531 13.697 11.233 1.00 90.19 85 MET A N 1
ATOM 673 C CA . MET A 1 85 ? -0.965 12.314 11.446 1.00 90.19 85 MET A CA 1
ATOM 674 C C . MET A 1 85 ? -1.268 12.036 12.927 1.00 90.19 85 MET A C 1
ATOM 676 O O . MET A 1 85 ? -2.356 11.544 13.229 1.00 90.19 85 MET A O 1
ATOM 680 N N . ASP A 1 86 ? -0.363 12.401 13.840 1.00 92.00 86 ASP A N 1
ATOM 681 C CA . ASP A 1 86 ? -0.544 12.242 15.292 1.00 92.00 86 ASP A CA 1
ATOM 682 C C . ASP A 1 86 ? -1.740 13.057 15.815 1.00 92.00 86 ASP A C 1
ATOM 684 O O . ASP A 1 86 ? -2.552 12.553 16.593 1.00 92.00 86 ASP A O 1
ATOM 688 N N . GLU A 1 87 ? -1.909 14.294 15.341 1.00 94.56 87 GLU A N 1
ATOM 689 C CA . GLU A 1 87 ? -3.063 15.140 15.672 1.00 94.56 87 GLU A CA 1
ATOM 690 C C . GLU A 1 87 ? -4.380 14.488 15.240 1.00 94.56 87 GLU A C 1
ATOM 692 O O . GLU A 1 87 ? -5.348 14.452 16.002 1.00 94.56 87 GLU A O 1
ATOM 697 N N . SER A 1 88 ? -4.418 13.916 14.037 1.00 92.31 88 SER A N 1
ATOM 698 C CA . SER A 1 88 ? -5.611 13.237 13.531 1.00 92.31 88 SER A CA 1
ATOM 699 C C . SER A 1 88 ? -5.931 11.972 14.328 1.00 92.31 88 SER A C 1
ATOM 701 O O . SER A 1 88 ? -7.103 11.704 14.598 1.00 92.31 88 SER A O 1
ATOM 703 N N . ILE A 1 89 ? -4.910 11.217 14.752 1.00 90.94 89 ILE A N 1
ATOM 704 C CA . ILE A 1 89 ? -5.077 10.071 15.660 1.00 90.94 89 ILE A CA 1
ATOM 705 C C . ILE A 1 89 ? -5.710 10.541 16.970 1.00 90.94 89 ILE A C 1
ATOM 707 O O . ILE A 1 89 ? -6.741 9.999 17.369 1.00 90.94 89 ILE A O 1
ATOM 711 N N . TRP A 1 90 ? -5.163 11.593 17.583 1.00 93.69 90 TRP A N 1
ATOM 712 C CA . TRP A 1 90 ? -5.682 12.151 18.830 1.00 93.69 90 TRP A CA 1
ATOM 713 C C . TRP A 1 90 ? -7.141 12.611 18.698 1.00 93.69 90 TRP A C 1
ATOM 715 O O . TRP A 1 90 ? -7.973 12.290 19.550 1.00 93.69 90 TRP A O 1
ATOM 725 N N . VAL A 1 91 ? -7.498 13.316 17.618 1.00 94.12 91 VAL A N 1
ATOM 726 C CA . VAL A 1 91 ? -8.886 13.746 17.370 1.00 94.12 91 VAL A CA 1
ATOM 727 C C . VAL A 1 91 ? -9.826 12.541 17.263 1.00 94.12 91 VAL A C 1
ATOM 729 O O . VAL A 1 91 ? -10.910 12.551 17.851 1.00 94.12 91 VAL A O 1
ATOM 732 N N . LEU A 1 92 ? -9.426 11.492 16.540 1.00 91.12 92 LEU A N 1
ATOM 733 C CA . LEU A 1 92 ? -10.238 10.286 16.360 1.00 91.12 92 LEU A CA 1
ATOM 734 C C . LEU A 1 92 ? -10.397 9.491 17.661 1.00 91.12 92 LEU A C 1
ATOM 736 O O . LEU A 1 92 ? -11.502 9.030 17.953 1.00 91.12 92 LEU A O 1
ATOM 740 N N . GLU A 1 93 ? -9.334 9.353 18.453 1.00 90.81 93 GLU A N 1
ATOM 741 C CA . GLU A 1 93 ? -9.388 8.719 19.774 1.00 90.81 93 GLU A CA 1
ATOM 742 C C . GLU A 1 93 ? -10.376 9.451 20.687 1.00 90.81 93 GLU A C 1
ATOM 744 O O . GLU A 1 93 ? -11.322 8.835 21.184 1.00 90.81 93 GLU A O 1
ATOM 749 N N . ASN A 1 94 ? -10.248 10.777 20.807 1.00 91.50 94 ASN A N 1
ATOM 750 C CA . ASN A 1 94 ? -11.167 11.587 21.607 1.00 91.50 94 ASN A CA 1
ATOM 751 C C . ASN A 1 94 ? -12.608 11.506 21.100 1.00 91.50 94 ASN A C 1
ATOM 753 O O . ASN A 1 94 ? -13.540 11.437 21.900 1.00 91.50 94 ASN A O 1
ATOM 757 N N . ALA A 1 95 ? -12.828 11.504 19.785 1.00 89.62 95 ALA A N 1
ATOM 758 C CA . ALA A 1 95 ? -14.170 11.369 19.229 1.00 89.62 95 ALA A CA 1
ATOM 759 C C . ALA A 1 95 ? -14.809 10.024 19.614 1.00 89.62 95 ALA A C 1
ATOM 761 O O . ALA A 1 95 ? -15.984 9.981 19.980 1.00 89.62 95 ALA A O 1
ATOM 762 N N . VAL A 1 96 ? -14.040 8.930 19.587 1.00 90.12 96 VAL A N 1
ATOM 763 C CA . VAL A 1 96 ? -14.506 7.600 20.009 1.00 90.12 96 VAL A CA 1
ATOM 764 C C . VAL A 1 96 ? -14.768 7.550 21.516 1.00 90.12 96 VAL A C 1
ATOM 766 O O . VAL A 1 96 ? -15.770 6.970 21.948 1.00 90.12 96 VAL A O 1
ATOM 769 N N . GLU A 1 97 ? -13.909 8.170 22.323 1.00 87.25 97 GLU A N 1
ATOM 770 C CA . GLU A 1 97 ? -14.088 8.256 23.774 1.00 87.25 97 GLU A CA 1
ATOM 771 C C . GLU A 1 97 ? -15.331 9.058 24.169 1.00 87.25 97 GLU A C 1
ATOM 773 O O . GLU A 1 97 ? -16.077 8.641 25.056 1.00 87.25 97 GLU A O 1
ATOM 778 N N . ASN A 1 98 ? -15.605 10.162 23.473 1.00 86.81 98 ASN A N 1
ATOM 779 C CA . ASN A 1 98 ? -16.751 11.033 23.741 1.00 86.81 98 ASN A CA 1
ATOM 780 C C . ASN A 1 98 ? -18.051 10.574 23.058 1.00 86.81 98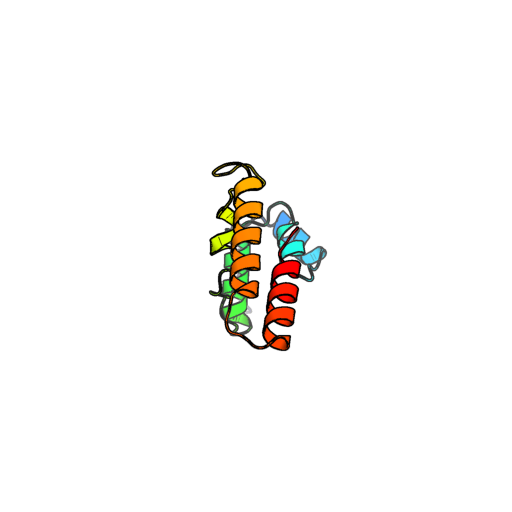 ASN A C 1
ATOM 782 O O . ASN A 1 98 ? -19.135 11.061 23.391 1.00 86.81 98 ASN A O 1
ATOM 786 N N . ALA A 1 99 ? -17.986 9.624 22.122 1.00 88.25 99 ALA A N 1
ATOM 787 C CA . ALA A 1 99 ? -19.168 9.088 21.460 1.00 88.25 99 ALA A CA 1
ATOM 788 C C . ALA A 1 99 ? -20.127 8.426 22.467 1.00 88.25 99 ALA A C 1
ATOM 790 O O . ALA A 1 99 ? -19.719 7.656 23.346 1.00 88.25 99 ALA A O 1
ATOM 791 N N . ARG A 1 100 ? -21.434 8.678 22.304 1.00 82.19 100 ARG A N 1
ATOM 792 C CA . ARG A 1 100 ? -22.516 8.031 23.070 1.00 82.19 100 ARG A CA 1
ATOM 793 C C . ARG A 1 100 ? -22.745 6.598 22.576 1.00 82.19 100 ARG A C 1
ATOM 795 O O . ARG A 1 100 ? -23.763 6.295 21.966 1.00 82.19 100 ARG A O 1
ATOM 802 N N . ILE A 1 101 ? -21.765 5.734 22.810 1.00 85.00 101 ILE A N 1
ATOM 803 C CA . ILE A 1 101 ? -21.773 4.315 22.442 1.00 85.00 101 ILE A CA 1
ATOM 804 C C . ILE A 1 101 ? -21.518 3.448 23.676 1.00 85.00 101 ILE A C 1
ATOM 806 O O . ILE A 1 101 ? -20.959 3.917 24.670 1.00 85.00 101 ILE A O 1
ATOM 810 N N . GLY A 1 102 ? -21.933 2.181 23.621 1.00 85.44 102 GLY A N 1
ATOM 811 C CA . GLY A 1 102 ? -21.675 1.228 24.696 1.00 85.44 102 GLY A CA 1
ATOM 812 C C . GLY A 1 102 ? -20.175 0.992 24.903 1.00 85.44 102 GLY A C 1
ATOM 813 O O . GLY A 1 102 ? -19.362 1.127 23.985 1.00 85.44 102 GLY A O 1
ATOM 814 N N . GLY A 1 103 ? -19.781 0.624 26.129 1.00 83.75 103 GLY A N 1
ATOM 815 C CA . GLY A 1 103 ? -18.365 0.433 26.479 1.00 83.75 103 GLY A CA 1
ATOM 816 C C . GLY A 1 103 ? -17.670 -0.644 25.636 1.00 83.75 103 GLY A C 1
ATOM 817 O O . GLY A 1 103 ? -16.489 -0.519 25.312 1.00 83.75 103 GLY A O 1
ATOM 818 N N . LYS A 1 104 ? -18.416 -1.674 25.213 1.00 86.50 104 LYS A N 1
ATOM 819 C CA . LYS A 1 104 ? -17.915 -2.735 24.333 1.00 86.50 104 LYS A CA 1
ATOM 820 C C . LYS A 1 104 ? -17.673 -2.219 22.912 1.00 86.50 104 LYS A C 1
ATOM 822 O O . LYS A 1 104 ? -16.605 -2.488 22.363 1.00 86.50 104 LYS A O 1
ATOM 827 N N . GLU A 1 105 ? -18.607 -1.460 22.329 1.00 85.50 105 GLU A N 1
ATOM 828 C CA . GLU A 1 105 ? -18.409 -0.823 21.020 1.00 85.50 105 GLU A CA 1
ATOM 829 C C . GLU A 1 105 ? -17.241 0.167 21.053 1.00 85.50 105 GLU A C 1
ATOM 831 O O . GLU A 1 105 ? -16.404 0.143 20.150 1.00 85.50 105 GLU A O 1
ATOM 836 N N . ARG A 1 106 ? -17.131 0.975 22.117 1.00 88.56 106 ARG A N 1
ATOM 837 C CA . ARG A 1 106 ? -16.025 1.925 22.311 1.00 88.56 106 ARG A CA 1
ATOM 838 C C . ARG A 1 106 ? -14.673 1.224 22.329 1.00 88.56 106 ARG A C 1
ATOM 840 O O . ARG A 1 106 ? -13.777 1.586 21.571 1.00 88.56 106 ARG A O 1
ATOM 847 N N . LEU A 1 107 ? -14.545 0.167 23.133 1.00 87.44 107 LEU A N 1
ATOM 848 C CA . LEU A 1 107 ? -13.316 -0.619 23.212 1.00 87.44 107 LEU A CA 1
ATOM 849 C C . LEU A 1 107 ? -12.958 -1.249 21.859 1.00 87.44 107 LEU A C 1
ATOM 851 O O . LEU A 1 107 ? -11.790 -1.264 21.473 1.00 87.44 107 LEU A O 1
ATOM 855 N N . MET A 1 108 ? -13.945 -1.766 21.118 1.00 90.56 108 MET A N 1
ATOM 856 C CA . MET A 1 108 ? -13.701 -2.306 19.779 1.00 90.56 108 MET A CA 1
ATOM 857 C C . MET A 1 108 ? -13.264 -1.226 18.788 1.00 90.56 108 MET A C 1
ATOM 859 O O . MET A 1 108 ? -12.372 -1.487 17.984 1.00 90.56 108 MET A O 1
ATOM 863 N N . ALA A 1 109 ? -13.860 -0.034 18.833 1.00 88.12 109 ALA A N 1
ATOM 864 C CA . ALA A 1 109 ? -13.491 1.080 17.968 1.00 88.12 109 ALA A CA 1
ATOM 865 C C . ALA A 1 109 ? -12.047 1.541 18.225 1.00 88.12 109 ALA A C 1
ATOM 867 O O . ALA A 1 109 ? -11.264 1.601 17.278 1.00 88.12 109 ALA A O 1
ATOM 868 N N . LEU A 1 110 ? -11.653 1.728 19.490 1.00 88.38 110 LEU A N 1
ATOM 869 C CA . LEU A 1 110 ? -10.270 2.064 19.858 1.00 88.38 110 LEU A CA 1
ATOM 870 C C . LEU A 1 110 ? -9.281 0.966 19.441 1.00 88.38 110 LEU A C 1
ATOM 872 O O . LEU A 1 110 ? -8.240 1.247 18.851 1.00 88.38 110 LEU A O 1
ATOM 876 N N . ARG A 1 111 ? -9.622 -0.314 19.656 1.00 88.88 111 ARG A N 1
ATOM 877 C CA . ARG A 1 111 ? -8.792 -1.442 19.189 1.00 88.88 111 ARG A CA 1
ATOM 878 C C . ARG A 1 111 ? -8.623 -1.455 17.672 1.00 88.88 111 ARG A C 1
ATOM 880 O O . ARG A 1 111 ? -7.554 -1.812 17.186 1.00 88.88 111 ARG A O 1
ATOM 887 N N . ARG A 1 112 ? -9.669 -1.106 16.917 1.00 88.25 112 ARG A N 1
ATOM 888 C CA . ARG A 1 112 ? -9.593 -1.001 15.454 1.00 88.25 112 ARG A CA 1
ATOM 889 C C . ARG A 1 112 ? -8.685 0.149 15.045 1.00 88.25 112 ARG A C 1
ATOM 891 O O . ARG A 1 112 ? -7.854 -0.080 14.177 1.00 88.25 112 ARG A O 1
ATOM 898 N N . LEU A 1 113 ? -8.821 1.313 15.679 1.00 86.56 113 LEU A N 1
ATOM 899 C CA . LEU A 1 113 ? -8.000 2.492 15.408 1.00 86.56 113 LEU A CA 1
ATOM 900 C C . LEU A 1 113 ? -6.514 2.200 15.649 1.00 86.56 113 LEU A C 1
ATOM 902 O O . LEU A 1 113 ? -5.693 2.432 14.769 1.00 86.56 113 LEU A O 1
ATOM 906 N N . ARG A 1 114 ? -6.192 1.540 16.767 1.00 87.44 114 ARG A N 1
ATOM 907 C CA . ARG A 1 114 ? -4.823 1.138 17.116 1.00 87.44 114 ARG A CA 1
ATOM 908 C C . ARG A 1 114 ? -4.145 0.215 16.093 1.00 87.44 114 ARG A C 1
ATOM 910 O O . ARG A 1 114 ? -2.925 0.163 16.066 1.00 87.44 114 ARG A O 1
ATOM 917 N N . ARG A 1 115 ? -4.888 -0.504 15.239 1.00 85.88 115 ARG A N 1
ATOM 918 C CA . ARG A 1 115 ? -4.284 -1.319 14.159 1.00 85.88 115 ARG A CA 1
ATOM 919 C C . ARG A 1 115 ? -3.697 -0.489 13.018 1.00 85.88 115 ARG A C 1
ATOM 921 O O . ARG A 1 115 ? -2.965 -1.047 12.211 1.00 85.88 115 ARG A O 1
ATOM 928 N N . TYR A 1 116 ? -4.061 0.786 12.918 1.00 74.88 116 TYR A N 1
ATOM 929 C CA . TYR A 1 116 ? -3.639 1.676 11.835 1.00 74.88 116 TYR A CA 1
ATOM 930 C C . TYR A 1 116 ? -2.584 2.696 12.269 1.00 74.88 116 TYR A C 1
ATOM 932 O O . TYR A 1 116 ? -2.094 3.446 11.429 1.00 74.88 116 TYR A O 1
ATOM 940 N N . VAL A 1 117 ? -2.244 2.730 13.559 1.00 72.88 117 VAL A N 1
ATOM 941 C CA . VAL A 1 117 ? -1.163 3.566 14.083 1.00 72.88 117 VAL A CA 1
ATOM 942 C C . VAL A 1 117 ? 0.165 2.829 13.836 1.00 72.88 117 VAL A C 1
ATOM 944 O O . VAL A 1 117 ? 0.236 1.644 14.179 1.00 72.88 117 VAL A O 1
ATOM 947 N N . PRO A 1 118 ? 1.160 3.469 13.190 1.00 62.78 118 PRO A N 1
ATOM 948 C CA . PRO A 1 118 ? 2.464 2.868 12.900 1.00 62.78 118 PRO A CA 1
ATOM 949 C C . PRO A 1 118 ? 3.301 2.538 14.144 1.00 62.78 118 PRO A C 1
ATOM 951 O O . PRO A 1 118 ? 3.058 3.126 15.222 1.00 62.78 118 PRO A O 1
#

pLDDT: mean 84.53, std 11.61, range [40.88, 96.75]

Secondary structure (DSSP, 8-state):
----------TTS-HHHHHHHHHH--SSHHHHHTSTT--HHHHHHHHHHHHHHH-PPP--S-SSTTTTTT-BTT-SSSB--HHHHHHHHHHHHHHHHHSS--HHHHHHHHHHHHTS--

Foldseek 3Di:
DDPPPPPPPDPPQPPVQVVVCVVVVDPDDVSNVPRPRDDPVNVVVVQVVCCVPPVDHRDPVDPCPCVCVQHDVVQVVHHGPVVVVVVVLVVQLVCLVPDPDDPVVSVVSNVVSVVPDD